Protein AF-W2JJ30-F1 (afdb_monomer_lite)

Structure (mmCIF, N/CA/C/O backbone):
data_AF-W2JJ30-F1
#
_entry.id   AF-W2JJ30-F1
#
loop_
_atom_site.group_PDB
_atom_site.id
_atom_site.type_symbol
_atom_site.label_atom_id
_atom_site.label_alt_id
_atom_site.label_comp_id
_atom_site.label_asym_id
_atom_site.label_entity_id
_atom_site.label_seq_id
_atom_site.pdbx_PDB_ins_code
_atom_site.Cartn_x
_atom_site.Cartn_y
_atom_site.Cartn_z
_atom_site.occupancy
_atom_site.B_iso_or_equiv
_atom_site.auth_seq_id
_atom_site.auth_comp_id
_atom_site.auth_asym_id
_atom_site.auth_atom_id
_atom_site.pdbx_PDB_model_num
ATOM 1 N N . MET A 1 1 ? -8.667 -2.808 -24.895 1.00 46.03 1 MET A N 1
ATOM 2 C CA . MET A 1 1 ? -8.159 -3.935 -24.087 1.00 46.03 1 MET A CA 1
ATOM 3 C C . MET A 1 1 ? -8.734 -3.777 -22.696 1.00 46.03 1 MET A C 1
ATOM 5 O O . MET A 1 1 ? -8.686 -2.665 -22.190 1.00 46.03 1 MET A O 1
ATOM 9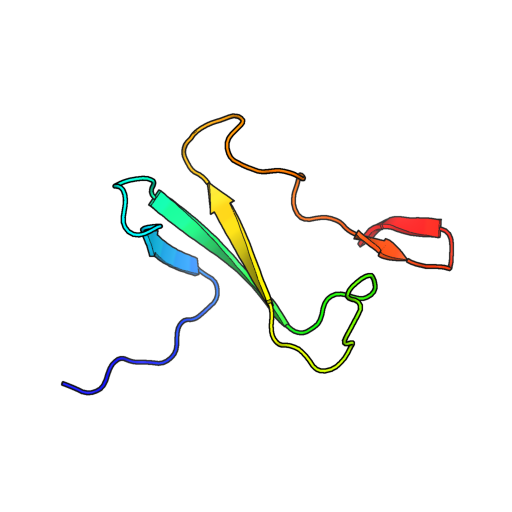 N N . ALA A 1 2 ? -9.361 -4.808 -22.130 1.00 48.47 2 ALA A N 1
ATOM 10 C CA . ALA A 1 2 ? -9.844 -4.730 -20.755 1.00 48.47 2 ALA A CA 1
ATOM 11 C C . ALA A 1 2 ? -8.625 -4.788 -19.829 1.00 48.47 2 ALA A C 1
ATOM 13 O O . ALA A 1 2 ? -7.857 -5.745 -19.891 1.00 48.47 2 ALA A O 1
ATOM 14 N N . THR A 1 3 ? -8.407 -3.746 -19.035 1.00 66.94 3 THR A N 1
ATOM 15 C CA . THR A 1 3 ? -7.437 -3.787 -17.942 1.00 66.94 3 THR A CA 1
ATOM 16 C C . THR A 1 3 ? -7.962 -4.759 -16.898 1.00 66.94 3 THR A C 1
ATOM 18 O O . THR A 1 3 ? -9.055 -4.554 -16.364 1.00 66.94 3 THR A O 1
ATOM 21 N N . SER A 1 4 ? -7.213 -5.828 -16.639 1.00 77.69 4 SER A N 1
ATOM 22 C CA . SER A 1 4 ? -7.472 -6.708 -15.503 1.00 77.69 4 SER A CA 1
ATOM 23 C C . SER A 1 4 ? -7.495 -5.888 -14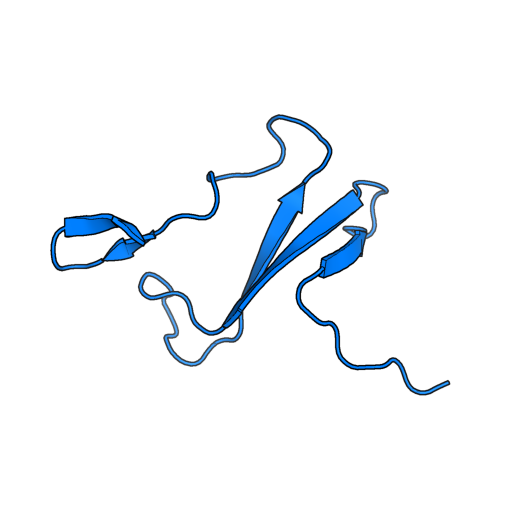.207 1.00 77.69 4 SER A C 1
ATOM 25 O O . SER A 1 4 ? -6.761 -4.899 -14.110 1.00 77.69 4 SER A O 1
ATOM 27 N N . PRO A 1 5 ? -8.332 -6.256 -13.22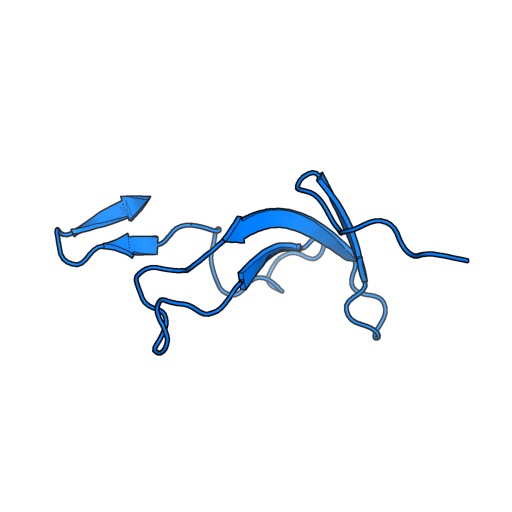4 1.00 89.38 5 PRO A N 1
ATOM 28 C CA . PRO A 1 5 ? -8.293 -5.613 -11.918 1.00 89.38 5 PRO A CA 1
ATOM 29 C C . PRO A 1 5 ? -6.905 -5.794 -11.299 1.00 89.38 5 PRO A C 1
ATOM 31 O O . PRO A 1 5 ? -6.333 -6.880 -11.390 1.00 89.38 5 PRO A O 1
ATOM 34 N N . LEU A 1 6 ? -6.387 -4.731 -10.681 1.00 93.88 6 LEU A N 1
ATOM 35 C CA . LEU A 1 6 ? -5.115 -4.775 -9.967 1.00 93.88 6 LEU A CA 1
ATOM 36 C C . LEU A 1 6 ? -5.212 -5.733 -8.778 1.00 93.88 6 LEU A C 1
ATOM 38 O O . LEU A 1 6 ? -6.212 -5.737 -8.053 1.00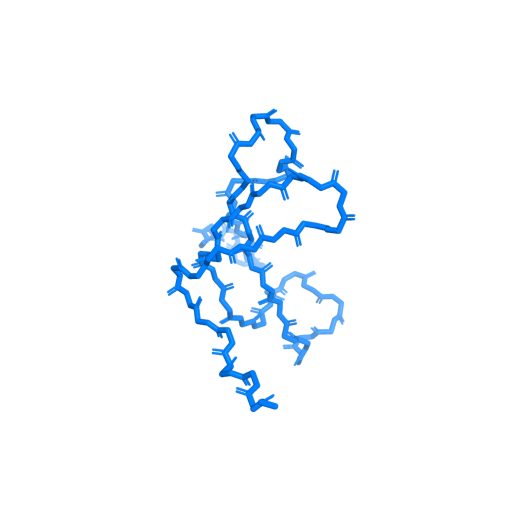 93.88 6 LEU A O 1
ATOM 42 N N . VAL A 1 7 ? -4.159 -6.513 -8.565 1.00 96.44 7 VAL A N 1
ATOM 43 C CA . VAL A 1 7 ? -4.044 -7.463 -7.457 1.00 96.44 7 VAL A CA 1
ATOM 44 C C . VAL A 1 7 ? -2.809 -7.181 -6.607 1.00 96.44 7 VAL A C 1
ATOM 46 O O . VAL A 1 7 ? -1.878 -6.485 -7.009 1.00 96.44 7 VAL A O 1
ATOM 49 N N . VAL A 1 8 ? -2.794 -7.730 -5.392 1.00 97.75 8 VAL A N 1
ATOM 50 C CA . VAL A 1 8 ? -1.588 -7.722 -4.556 1.00 97.75 8 VAL A CA 1
ATOM 51 C C . VAL A 1 8 ? -0.451 -8.416 -5.309 1.00 97.75 8 VAL A C 1
ATOM 53 O O . VAL A 1 8 ? -0.628 -9.508 -5.845 1.00 97.75 8 VAL A O 1
ATOM 56 N N . GLY A 1 9 ? 0.717 -7.776 -5.329 1.00 97.88 9 GLY A N 1
ATOM 57 C CA . GLY A 1 9 ? 1.892 -8.193 -6.092 1.00 97.88 9 GLY A CA 1
ATOM 58 C C . GLY A 1 9 ? 2.079 -7.448 -7.414 1.00 97.88 9 GLY A C 1
ATOM 59 O O . GLY A 1 9 ? 3.195 -7.446 -7.933 1.00 97.88 9 GLY A O 1
ATOM 60 N N . ASP A 1 10 ? 1.049 -6.771 -7.929 1.00 97.94 10 ASP A N 1
ATOM 61 C CA . ASP A 1 10 ? 1.180 -5.991 -9.159 1.00 97.94 10 ASP A CA 1
ATOM 62 C C . ASP A 1 10 ? 2.118 -4.793 -8.980 1.00 97.94 10 ASP A C 1
ATOM 64 O O . ASP A 1 10 ? 2.207 -4.172 -7.913 1.00 97.94 10 ASP A O 1
ATOM 68 N N . ARG A 1 11 ? 2.803 -4.461 -10.077 1.00 97.44 11 ARG A N 1
ATOM 69 C CA . ARG A 1 11 ? 3.670 -3.291 -10.196 1.00 97.44 11 ARG A CA 1
ATOM 70 C C . ARG A 1 11 ? 2.878 -2.094 -10.694 1.00 97.44 11 ARG A C 1
ATOM 72 O O . ARG A 1 11 ? 2.155 -2.194 -11.682 1.00 97.44 11 ARG A O 1
ATOM 79 N N . VAL A 1 12 ? 3.059 -0.964 -10.024 1.00 96.12 12 VAL A N 1
ATOM 80 C CA . VAL A 1 12 ? 2.385 0.297 -10.340 1.00 96.12 12 VAL A CA 1
ATOM 81 C C . VAL A 1 12 ? 3.392 1.429 -10.496 1.00 96.12 12 VAL A C 1
ATOM 83 O O . VAL A 1 12 ? 4.472 1.395 -9.908 1.00 96.12 12 VAL A O 1
ATOM 86 N N . ASP A 1 13 ? 3.009 2.421 -11.290 1.00 95.19 13 ASP A N 1
ATOM 87 C CA . ASP A 1 13 ? 3.699 3.695 -11.474 1.00 95.19 13 ASP A CA 1
ATOM 88 C C . ASP A 1 13 ? 2.808 4.821 -10.935 1.00 95.19 13 ASP A C 1
ATOM 90 O O . ASP A 1 13 ? 1.579 4.743 -11.019 1.00 95.19 13 ASP A O 1
ATOM 94 N N . ASP A 1 14 ? 3.411 5.860 -10.365 1.00 92.62 14 ASP A N 1
ATOM 95 C CA . ASP A 1 14 ? 2.680 7.001 -9.803 1.00 92.62 14 ASP A CA 1
ATOM 96 C C . ASP A 1 14 ? 2.275 8.068 -10.838 1.00 92.62 14 ASP A C 1
ATOM 98 O O . ASP A 1 14 ? 1.716 9.103 -10.469 1.00 92.62 14 ASP A O 1
ATOM 102 N N . GLY A 1 15 ? 2.562 7.840 -12.120 1.00 93.62 15 GLY A N 1
ATOM 103 C CA . GLY A 1 15 ? 2.394 8.788 -13.217 1.00 93.62 15 GLY A CA 1
ATOM 104 C C . GLY A 1 15 ? 3.591 9.721 -13.420 1.00 93.62 15 GLY A C 1
ATOM 105 O O . GLY A 1 15 ? 3.570 10.529 -14.350 1.00 93.62 15 GLY A O 1
ATOM 106 N N . SER A 1 16 ? 4.619 9.641 -12.569 1.00 93.12 16 SER A N 1
ATOM 107 C CA . SER A 1 16 ? 5.825 10.476 -12.621 1.00 93.12 16 SER A CA 1
ATOM 108 C C . SER A 1 16 ? 7.135 9.678 -12.644 1.00 93.12 16 SER A C 1
ATOM 110 O O . SER A 1 16 ? 8.213 10.275 -12.622 1.00 93.12 16 SER A O 1
ATOM 112 N N . GLY A 1 17 ? 7.057 8.348 -12.762 1.00 92.31 17 GLY A N 1
ATOM 113 C CA . GLY A 1 17 ? 8.206 7.455 -12.909 1.00 92.31 17 GLY A CA 1
ATOM 114 C C . GLY A 1 17 ? 8.638 6.748 -11.625 1.00 92.31 17 GLY A C 1
ATOM 115 O O . GLY A 1 17 ? 9.575 5.949 -11.679 1.00 92.31 17 GLY A O 1
ATOM 116 N N . SER A 1 18 ? 7.992 7.005 -10.482 1.00 95.75 18 SER A N 1
ATOM 117 C CA . SER A 1 18 ? 8.245 6.218 -9.272 1.00 95.75 18 SER A CA 1
ATOM 118 C C . SER A 1 18 ? 7.434 4.930 -9.318 1.00 95.75 18 SER A C 1
ATOM 120 O O . SER A 1 18 ? 6.206 4.954 -9.428 1.00 95.75 18 SER A O 1
ATOM 122 N N . LEU A 1 19 ? 8.125 3.804 -9.150 1.00 98.00 19 LEU A N 1
ATOM 123 C CA . LEU A 1 19 ? 7.516 2.483 -9.184 1.00 98.00 19 LEU A CA 1
ATOM 124 C C . LEU A 1 19 ? 7.310 1.907 -7.775 1.00 98.00 19 LEU A C 1
ATOM 126 O O . LEU A 1 19 ? 8.086 2.165 -6.851 1.00 98.00 19 LEU A O 1
ATOM 130 N N . GLY A 1 20 ? 6.267 1.093 -7.619 1.00 97.88 20 GLY A N 1
ATOM 131 C CA . GLY A 1 20 ? 5.988 0.374 -6.378 1.00 97.88 20 GLY A CA 1
ATOM 132 C C . GLY A 1 20 ? 5.218 -0.928 -6.585 1.00 97.88 20 GLY A C 1
ATOM 133 O O . GLY A 1 20 ? 4.734 -1.223 -7.680 1.00 97.88 20 GLY A O 1
ATOM 134 N N . THR A 1 21 ? 5.130 -1.727 -5.523 1.00 98.44 21 THR A N 1
ATOM 135 C CA . THR A 1 21 ? 4.375 -2.987 -5.483 1.00 98.44 21 THR A CA 1
ATOM 136 C C . THR A 1 21 ? 3.122 -2.806 -4.641 1.00 98.44 21 THR A C 1
ATOM 138 O O . THR A 1 21 ? 3.200 -2.311 -3.514 1.00 98.44 21 THR A O 1
ATOM 141 N N . ILE A 1 22 ? 1.973 -3.272 -5.128 1.00 98.25 22 ILE A N 1
ATOM 142 C CA . ILE A 1 22 ? 0.772 -3.365 -4.293 1.00 98.25 22 ILE A CA 1
ATOM 143 C C . ILE A 1 22 ? 0.983 -4.454 -3.236 1.00 98.25 22 ILE A C 1
ATOM 145 O O . ILE A 1 22 ? 1.171 -5.625 -3.567 1.00 98.25 22 ILE A O 1
ATOM 149 N N . ARG A 1 23 ? 0.919 -4.086 -1.956 1.00 97.88 23 ARG A N 1
ATOM 150 C CA . ARG A 1 23 ? 1.006 -5.012 -0.811 1.00 97.88 23 ARG A CA 1
ATOM 151 C C . ARG A 1 23 ? -0.321 -5.205 -0.089 1.00 97.88 23 ARG A C 1
ATOM 153 O O . ARG A 1 23 ? -0.491 -6.201 0.603 1.00 97.88 23 ARG A O 1
ATOM 160 N N . TYR A 1 24 ? -1.262 -4.287 -0.280 1.00 96.94 24 TYR A N 1
ATOM 161 C CA . TYR A 1 24 ? -2.561 -4.324 0.375 1.00 96.94 24 TYR A CA 1
ATOM 162 C C . TYR A 1 24 ? -3.649 -3.748 -0.531 1.00 96.94 24 TYR A C 1
ATOM 164 O O . TYR A 1 24 ? -3.416 -2.752 -1.216 1.00 96.94 24 TYR A O 1
ATOM 172 N N . ILE A 1 25 ? -4.832 -4.363 -0.509 1.00 96.56 25 ILE A N 1
ATOM 173 C CA . ILE A 1 25 ? -6.044 -3.870 -1.168 1.00 96.56 25 ILE A CA 1
ATOM 174 C C . ILE A 1 25 ? -7.199 -4.040 -0.181 1.00 96.56 25 ILE A C 1
ATOM 176 O O . ILE A 1 25 ? -7.550 -5.170 0.160 1.00 96.56 25 ILE A O 1
ATOM 180 N N . GLY A 1 26 ? -7.789 -2.940 0.281 1.00 94.50 26 GLY A N 1
ATOM 181 C CA . GLY A 1 26 ? -8.886 -3.006 1.247 1.00 94.50 26 GLY A CA 1
ATOM 182 C C . GLY A 1 26 ? -9.160 -1.700 1.998 1.00 94.50 26 GLY A C 1
ATOM 183 O O . GLY A 1 26 ? -8.527 -0.680 1.721 1.00 94.50 26 GLY A O 1
ATOM 184 N N . PRO A 1 27 ? -10.128 -1.709 2.926 1.00 93.62 27 PRO A N 1
ATOM 185 C CA . PRO A 1 27 ? -10.430 -0.572 3.788 1.00 93.62 27 PRO A CA 1
ATOM 186 C C . PRO A 1 27 ? -9.393 -0.398 4.904 1.00 93.62 27 PRO A C 1
ATOM 188 O O . PRO A 1 27 ? -8.977 -1.356 5.547 1.00 93.62 27 PRO A O 1
ATOM 191 N N . VAL A 1 28 ? -9.022 0.846 5.199 1.00 93.38 28 VAL A N 1
ATOM 192 C CA . VAL A 1 28 ? -8.067 1.168 6.271 1.00 93.38 28 VAL A CA 1
ATOM 193 C C . VAL A 1 28 ? -8.820 1.629 7.516 1.00 93.38 28 VAL A C 1
ATOM 195 O O . VAL A 1 28 ? -9.620 2.557 7.447 1.00 93.38 28 VAL A O 1
ATOM 198 N N . ALA A 1 29 ? -8.541 1.020 8.672 1.00 88.50 29 ALA A N 1
ATOM 199 C CA . ALA A 1 29 ? -9.279 1.267 9.919 1.00 88.50 29 ALA A CA 1
ATOM 200 C C . ALA A 1 29 ? -9.249 2.733 10.395 1.00 88.50 29 ALA A C 1
ATOM 202 O O . ALA A 1 29 ? -10.184 3.196 11.043 1.00 88.50 29 ALA A O 1
ATOM 203 N N . THR A 1 30 ? -8.185 3.468 10.066 1.00 87.88 30 THR A N 1
ATOM 204 C CA . THR A 1 30 ? -8.002 4.886 10.413 1.00 87.88 30 THR A CA 1
ATOM 205 C C . THR A 1 30 ? -8.456 5.844 9.307 1.00 87.88 30 THR A C 1
ATOM 207 O O . THR A 1 30 ? -8.304 7.062 9.435 1.00 87.88 30 THR A O 1
ATOM 210 N N . ALA A 1 31 ? -9.013 5.326 8.208 1.00 90.00 31 ALA A N 1
ATOM 211 C CA . ALA A 1 31 ? -9.564 6.150 7.146 1.00 90.00 31 ALA A CA 1
ATOM 212 C C . ALA A 1 31 ? -10.816 6.896 7.621 1.00 90.00 31 ALA A C 1
ATOM 214 O O . ALA A 1 31 ? -11.626 6.383 8.389 1.00 90.00 31 ALA A O 1
ATOM 215 N N . LYS A 1 32 ? -11.010 8.114 7.102 1.00 90.19 32 LYS A N 1
ATOM 216 C CA . LYS A 1 32 ? -12.227 8.902 7.366 1.00 90.19 32 LYS A CA 1
ATOM 217 C C . LYS A 1 32 ? -13.491 8.219 6.835 1.00 90.19 32 LYS A C 1
ATOM 219 O O . LYS A 1 32 ? -14.566 8.429 7.383 1.00 90.19 32 LYS A O 1
ATOM 224 N N . ASP A 1 33 ? -13.346 7.439 5.768 1.00 92.25 33 ASP A N 1
ATOM 225 C CA . ASP A 1 33 ? -14.393 6.611 5.186 1.00 92.25 33 ASP A CA 1
ATOM 226 C C . ASP A 1 33 ? -13.958 5.146 5.269 1.00 92.25 33 ASP A C 1
ATOM 228 O O . ASP A 1 33 ? -13.043 4.716 4.568 1.00 92.25 33 ASP A O 1
ATOM 232 N N . ALA A 1 34 ? -14.623 4.388 6.139 1.00 88.12 34 ALA A N 1
ATOM 233 C CA . ALA A 1 34 ? -14.334 2.976 6.361 1.00 88.12 34 ALA A CA 1
ATOM 234 C C . ALA A 1 34 ? -14.749 2.075 5.182 1.00 88.12 34 ALA A C 1
ATOM 236 O O . ALA A 1 34 ? -14.380 0.903 5.154 1.00 88.12 34 ALA A O 1
ATOM 237 N N . SER A 1 35 ? -15.520 2.593 4.221 1.00 90.81 35 SER A N 1
ATOM 238 C CA . SER A 1 35 ? -15.937 1.861 3.019 1.00 90.81 35 SER A CA 1
ATOM 239 C C . SER A 1 35 ? -15.027 2.099 1.813 1.00 90.81 35 SER A C 1
ATOM 241 O O . SER A 1 35 ? -15.119 1.376 0.819 1.00 90.81 35 SER A O 1
ATOM 243 N N . ALA A 1 36 ? -14.135 3.091 1.893 1.00 94.62 36 ALA A N 1
ATOM 244 C CA . ALA A 1 36 ? -13.223 3.411 0.809 1.00 94.62 36 ALA A CA 1
ATOM 245 C C . ALA A 1 36 ? -12.184 2.299 0.607 1.00 94.62 36 ALA A C 1
ATOM 247 O O . ALA A 1 36 ? -11.607 1.766 1.556 1.00 94.62 36 ALA A O 1
ATOM 248 N N . LEU A 1 37 ? -11.926 1.974 -0.660 1.00 94.19 37 LEU A N 1
ATOM 249 C CA . LEU A 1 37 ? -10.906 1.012 -1.053 1.00 94.19 37 LEU A CA 1
ATOM 250 C C . LEU A 1 37 ? -9.546 1.706 -1.163 1.00 94.19 37 LEU A C 1
ATOM 252 O O . LEU A 1 37 ? -9.380 2.628 -1.963 1.00 94.19 37 LEU A O 1
ATOM 256 N N . TYR A 1 38 ? -8.564 1.233 -0.401 1.00 95.44 38 TYR A N 1
ATOM 257 C CA . TYR A 1 38 ? -7.189 1.717 -0.444 1.00 95.44 38 TYR A CA 1
ATOM 258 C C . TYR A 1 38 ? -6.256 0.681 -1.059 1.00 95.44 38 TYR A C 1
ATOM 260 O O . TYR A 1 38 ? -6.424 -0.523 -0.869 1.00 95.44 38 TYR A O 1
ATOM 268 N N . TYR A 1 39 ? -5.232 1.184 -1.745 1.00 96.25 39 TYR A N 1
ATOM 269 C CA . TYR A 1 39 ? -4.101 0.403 -2.229 1.00 96.25 39 TYR A CA 1
ATOM 270 C C . TYR A 1 39 ? -2.870 0.779 -1.404 1.00 96.25 39 TYR A C 1
ATOM 272 O O . TYR A 1 39 ? -2.400 1.917 -1.461 1.00 96.25 39 TYR A O 1
ATOM 280 N N . GLY A 1 40 ? -2.365 -0.163 -0.613 1.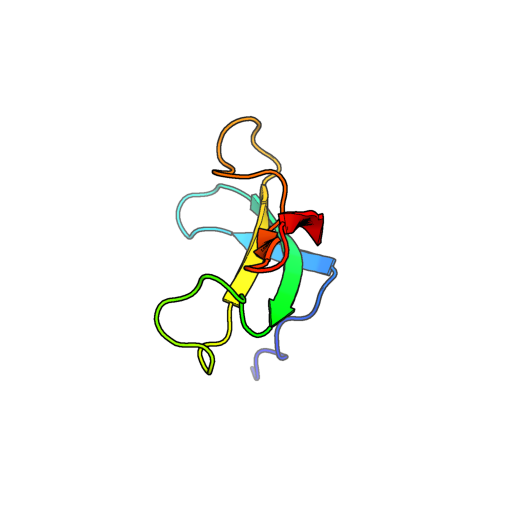00 96.81 40 GLY A N 1
ATOM 281 C CA . GLY A 1 40 ? -1.102 -0.007 0.102 1.00 96.81 40 GLY A CA 1
ATOM 282 C C . GLY A 1 40 ? 0.051 -0.310 -0.843 1.00 96.81 40 GLY A C 1
ATOM 283 O O . GLY A 1 40 ? 0.158 -1.436 -1.332 1.00 96.81 40 GLY A O 1
ATOM 284 N N . ILE A 1 41 ? 0.884 0.696 -1.111 1.00 97.88 41 ILE A N 1
ATOM 285 C CA . ILE A 1 41 ? 2.006 0.597 -2.046 1.00 97.88 41 ILE A CA 1
ATOM 286 C C . ILE A 1 41 ? 3.319 0.627 -1.273 1.00 97.88 41 ILE A C 1
ATOM 288 O O . ILE A 1 41 ? 3.605 1.587 -0.556 1.00 97.88 41 ILE A O 1
ATOM 292 N N . GLU A 1 42 ? 4.125 -0.410 -1.463 1.00 98.06 42 GLU A N 1
ATOM 293 C CA . GLU A 1 42 ? 5.536 -0.408 -1.095 1.00 98.06 42 GLU A CA 1
ATOM 294 C C . GLU A 1 42 ? 6.323 0.194 -2.259 1.00 98.06 42 GLU A C 1
ATOM 296 O O . GLU A 1 42 ? 6.346 -0.369 -3.354 1.00 98.06 42 GLU A O 1
ATOM 301 N N . TRP A 1 43 ? 6.905 1.371 -2.042 1.00 98.06 43 TRP A N 1
ATOM 302 C CA . TRP A 1 43 ? 7.697 2.070 -3.052 1.00 98.06 43 TRP A CA 1
ATOM 303 C C . TRP A 1 43 ? 9.114 1.511 -3.115 1.00 98.06 43 TRP A C 1
ATOM 305 O O . TRP A 1 43 ? 9.705 1.222 -2.076 1.00 98.06 43 TRP A O 1
ATOM 315 N N . ASP A 1 44 ? 9.674 1.433 -4.321 1.00 97.56 44 ASP A N 1
ATOM 316 C CA . ASP A 1 44 ? 11.078 1.045 -4.505 1.00 97.56 44 ASP A CA 1
ATOM 317 C C . ASP A 1 44 ? 12.025 2.138 -3.986 1.00 97.56 44 ASP A C 1
ATOM 319 O O . ASP A 1 44 ? 13.083 1.853 -3.424 1.00 97.56 44 ASP A O 1
ATOM 323 N N . ASP A 1 45 ? 11.618 3.399 -4.155 1.00 96.12 45 ASP A N 1
ATOM 324 C CA . ASP A 1 45 ? 12.374 4.563 -3.713 1.00 96.12 45 ASP A CA 1
ATOM 325 C C . ASP A 1 45 ? 12.269 4.728 -2.191 1.00 96.12 45 ASP A C 1
ATOM 327 O O . ASP A 1 45 ? 11.208 5.049 -1.635 1.00 96.12 45 ASP A O 1
ATOM 331 N N . TRP A 1 46 ? 13.400 4.559 -1.505 1.00 92.38 46 TRP A N 1
ATOM 332 C CA . TRP A 1 46 ? 13.478 4.766 -0.062 1.00 92.38 46 TRP A CA 1
ATOM 333 C C . TRP A 1 46 ? 13.031 6.181 0.333 1.00 92.38 46 TRP A C 1
ATOM 335 O O . TRP A 1 46 ? 13.457 7.177 -0.250 1.00 92.38 46 TRP A O 1
ATOM 345 N N . GLY A 1 47 ? 12.185 6.276 1.362 1.00 92.19 47 GLY A N 1
ATOM 346 C CA . GLY A 1 47 ? 11.682 7.549 1.891 1.00 92.19 47 GLY A CA 1
ATOM 347 C C . GLY A 1 47 ? 10.498 8.151 1.129 1.00 92.19 47 GLY A C 1
ATOM 348 O O . GLY A 1 47 ? 9.930 9.141 1.586 1.00 92.19 47 GLY A O 1
ATOM 349 N N . ARG A 1 48 ? 10.072 7.552 0.009 1.00 94.38 48 ARG A N 1
ATOM 350 C CA . ARG A 1 48 ? 8.840 7.956 -0.684 1.00 94.38 48 ARG A CA 1
ATOM 351 C C . ARG A 1 48 ? 7.582 7.539 0.085 1.00 94.38 48 ARG A C 1
ATOM 353 O O . ARG A 1 48 ? 6.581 8.259 0.104 1.00 94.38 48 ARG A O 1
ATOM 360 N N . GLY A 1 49 ? 7.632 6.366 0.715 1.00 94.75 49 GLY A N 1
ATOM 361 C CA . GLY A 1 49 ? 6.579 5.881 1.602 1.00 94.75 49 GLY A CA 1
ATOM 362 C C . GLY A 1 49 ? 6.397 6.791 2.818 1.00 94.75 49 GLY A C 1
ATOM 363 O O . GLY A 1 49 ? 7.361 7.292 3.385 1.00 94.75 49 GLY A O 1
ATOM 364 N N . LYS A 1 50 ? 5.142 6.997 3.228 1.00 95.06 50 LYS A N 1
ATOM 365 C CA . LYS A 1 50 ? 4.797 7.791 4.425 1.00 95.06 50 LYS A CA 1
ATOM 366 C C . LYS A 1 50 ? 4.714 6.952 5.702 1.00 95.06 50 LYS A C 1
ATOM 368 O O . LYS A 1 50 ? 4.627 7.505 6.791 1.00 95.06 50 LYS A O 1
ATOM 373 N N . ASN A 1 51 ? 4.662 5.635 5.552 1.00 94.62 51 ASN A N 1
ATOM 374 C CA . ASN A 1 51 ? 4.530 4.646 6.612 1.00 94.62 51 ASN A CA 1
ATOM 375 C C . ASN A 1 51 ? 5.205 3.342 6.156 1.00 94.62 51 ASN A C 1
ATOM 377 O O . ASN A 1 51 ? 5.646 3.240 5.010 1.00 94.62 51 ASN A O 1
ATOM 381 N N . ASP A 1 52 ? 5.277 2.364 7.052 1.00 95.12 52 ASP A N 1
ATOM 382 C CA . ASP A 1 52 ? 5.815 1.022 6.795 1.00 95.12 52 ASP A CA 1
ATOM 383 C C . ASP A 1 52 ? 4.720 -0.019 6.503 1.00 95.12 52 ASP A C 1
ATOM 385 O O . ASP A 1 52 ? 4.939 -1.220 6.634 1.00 95.12 52 ASP A O 1
ATOM 389 N N . GLY A 1 53 ? 3.529 0.442 6.110 1.00 94.88 53 GLY A N 1
ATOM 390 C CA . GLY A 1 53 ? 2.396 -0.407 5.747 1.00 94.88 53 GLY A CA 1
ATOM 391 C C . GLY A 1 53 ? 1.488 -0.820 6.904 1.00 94.88 53 GLY A C 1
ATOM 392 O O . GLY A 1 53 ? 0.420 -1.361 6.641 1.00 94.88 53 GLY A O 1
ATOM 393 N N . SER A 1 54 ? 1.861 -0.529 8.150 1.00 94.69 54 SER A N 1
ATOM 394 C CA . SER A 1 54 ? 1.052 -0.894 9.318 1.00 94.69 54 SER A CA 1
ATOM 395 C C . SER A 1 54 ? 0.100 0.209 9.791 1.00 94.69 54 SER A C 1
ATOM 397 O O . SER A 1 54 ? 0.300 1.401 9.521 1.00 94.69 54 SER A O 1
ATOM 399 N N . VAL A 1 55 ? -0.937 -0.191 10.527 1.00 93.19 55 VAL A N 1
ATOM 400 C CA . VAL A 1 55 ? -1.964 0.689 11.098 1.00 93.19 55 VAL A CA 1
ATOM 401 C C . VAL A 1 55 ? -2.170 0.359 12.571 1.00 93.19 55 VAL A C 1
ATOM 403 O O . VAL A 1 55 ? -2.309 -0.800 12.945 1.00 93.19 55 VAL A O 1
ATOM 406 N N . GLU A 1 56 ? -2.234 1.390 13.413 1.00 92.31 56 GLU A N 1
ATOM 407 C CA . GLU A 1 56 ? -2.646 1.240 14.808 1.00 92.31 56 GLU A CA 1
ATOM 408 C C . GLU A 1 56 ? -4.174 1.310 14.913 1.00 92.31 56 GLU A C 1
ATOM 410 O O . GLU A 1 56 ? -4.813 2.269 14.466 1.00 92.31 56 GLU A O 1
ATOM 415 N N . LEU A 1 57 ? -4.766 0.263 15.474 1.00 86.75 57 LEU A N 1
ATOM 416 C CA . LEU A 1 57 ? -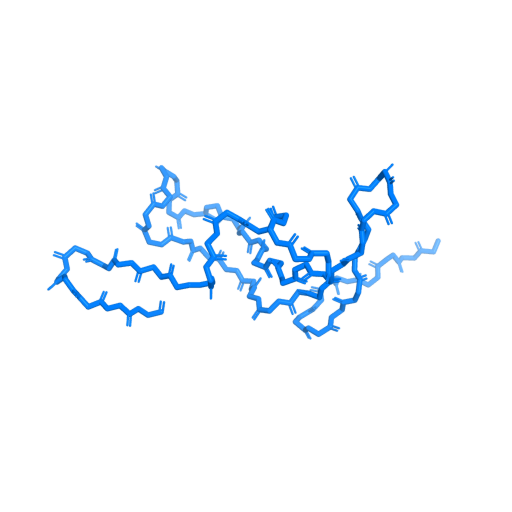6.193 0.160 15.737 1.00 86.75 57 LEU A CA 1
ATOM 417 C C . LEU A 1 57 ? -6.567 0.958 16.996 1.00 86.75 57 LEU A C 1
ATOM 419 O O . LEU A 1 57 ? -5.723 1.186 17.859 1.00 86.75 57 LEU A O 1
ATOM 423 N N . PRO A 1 58 ? -7.854 1.303 17.194 1.00 83.19 58 PRO A N 1
ATOM 424 C CA . PRO A 1 58 ? -8.308 1.935 18.437 1.00 83.19 58 PRO A CA 1
ATOM 425 C C . PRO A 1 58 ? -8.019 1.121 19.712 1.00 83.19 58 PRO A C 1
ATOM 427 O O . PRO A 1 58 ? -8.015 1.681 20.804 1.00 83.19 58 PRO A O 1
ATOM 430 N N . SER A 1 59 ? -7.787 -0.191 19.586 1.00 88.62 59 SER A N 1
ATOM 431 C CA . SER A 1 59 ? -7.350 -1.070 20.679 1.00 88.62 59 SER A CA 1
ATOM 432 C C . SER A 1 59 ? -5.878 -0.884 21.078 1.00 88.62 59 SER A C 1
ATOM 434 O O . SER A 1 59 ? -5.461 -1.456 22.083 1.00 88.62 59 SER A O 1
ATOM 436 N N . GLY A 1 60 ? -5.091 -0.126 20.307 1.00 89.44 60 GLY A N 1
ATOM 437 C CA . GLY A 1 60 ? -3.633 -0.015 20.434 1.00 89.44 60 GLY A CA 1
ATOM 438 C C . GLY A 1 60 ? -2.861 -1.159 19.763 1.00 89.44 60 GLY A C 1
ATOM 439 O O . GLY A 1 60 ? -1.635 -1.201 19.822 1.00 89.44 60 GLY A O 1
ATOM 440 N N . GLU A 1 61 ? -3.558 -2.108 19.134 1.00 91.38 61 GLU A N 1
ATOM 441 C CA . GLU A 1 61 ? -2.931 -3.165 18.341 1.00 91.38 61 GLU A CA 1
ATOM 442 C C . GLU A 1 61 ? -2.450 -2.615 16.997 1.00 91.38 61 GLU A C 1
ATOM 444 O O . GLU A 1 61 ? -3.139 -1.819 16.361 1.00 91.38 61 GLU A O 1
ATOM 449 N N . ARG A 1 62 ? -1.277 -3.067 16.550 1.00 91.88 62 ARG A N 1
ATOM 450 C CA . ARG A 1 62 ? -0.691 -2.687 15.268 1.00 91.88 62 ARG A CA 1
ATOM 451 C C . ARG A 1 62 ? -0.796 -3.852 14.287 1.00 91.88 62 ARG A C 1
ATOM 453 O O . ARG A 1 62 ? -0.251 -4.919 14.565 1.00 91.88 62 ARG A O 1
ATOM 460 N N . VAL A 1 63 ? -1.484 -3.624 13.169 1.00 85.88 63 VAL A N 1
ATOM 461 C CA . VAL A 1 63 ? -1.744 -4.602 12.094 1.00 85.88 63 VAL A CA 1
ATOM 462 C C . VAL A 1 63 ? -1.107 -4.196 10.779 1.00 85.88 63 VAL A C 1
ATOM 464 O O . VAL A 1 63 ? -0.849 -2.982 10.606 1.00 85.88 63 VAL A O 1
#

pLDDT: mean 91.71, std 9.58, range [46.03, 98.44]

Foldseek 3Di:
DDDDDDDFQDWDDPVPRWIWTFHDWAADQPDPDRHDIDTDTDTPDPPPDPDPRWDQHPVRDID

Radius of gyration: 13.33 Å; chains: 1; bounding box: 29×19×45 Å

Organism: Phytophthora nicotianae (NCBI:txid4792)

Sequence (63 aa):
MATSPLVVGDRVDDGSGSLGTIRYIGPVATAKDASALYYGIEWDDWGRGKNDGSVELPSGERV

InterPro domains:
  IPR000938 CAP Gly-rich domain [PF01302] (8-56)
  IPR000938 CAP Gly-rich domain [SM01052] (8-63)
  IPR036859 CAP Gly-rich domain superfamily [G3DSA:2.30.30.190] (1-63)
  IPR036859 CAP Gly-rich domain superfamily [SSF74924] (5-56)

Secondary structure (DSSP, 8-state):
-PPPPP-TT-EEE-SSS-EEEEEEEE--TTSSSTT--EEEEEESSTTT-SSSS--B-TTS-B-